Protein AF-A0A965MHA5-F1 (afdb_monomer)

Structure (mmCIF, N/CA/C/O backbone):
data_AF-A0A965MHA5-F1
#
_entry.id   AF-A0A965MHA5-F1
#
loop_
_atom_site.group_PDB
_atom_site.id
_atom_site.type_symbol
_atom_site.label_atom_id
_atom_site.label_alt_id
_atom_site.label_comp_id
_atom_site.label_asym_id
_atom_site.label_entity_id
_atom_site.label_seq_id
_atom_site.pdbx_PDB_ins_code
_atom_site.Cartn_x
_atom_site.Cartn_y
_atom_site.Cartn_z
_atom_site.occupancy
_atom_site.B_iso_or_equiv
_atom_site.auth_seq_id
_atom_site.auth_comp_id
_atom_site.auth_asym_id
_atom_site.auth_atom_id
_atom_site.pdbx_PDB_model_num
ATOM 1 N N . MET A 1 1 ? 50.818 0.595 -3.547 1.00 38.84 1 MET A N 1
ATOM 2 C CA . MET A 1 1 ? 50.288 1.621 -4.473 1.00 38.84 1 MET A CA 1
ATOM 3 C C . MET A 1 1 ? 49.154 0.979 -5.266 1.00 38.84 1 MET A C 1
ATOM 5 O O . MET A 1 1 ? 49.422 0.068 -6.033 1.00 38.84 1 MET A O 1
ATOM 9 N N . VAL A 1 2 ? 47.896 1.341 -4.996 1.00 49.84 2 VAL A N 1
ATOM 10 C CA . VAL A 1 2 ? 46.708 0.792 -5.682 1.00 49.84 2 VAL A CA 1
ATOM 11 C C . VAL A 1 2 ? 46.367 1.733 -6.842 1.00 49.84 2 VAL A C 1
ATOM 13 O O . VAL A 1 2 ? 46.087 2.900 -6.563 1.00 49.84 2 VAL A O 1
ATOM 16 N N . PRO A 1 3 ? 46.409 1.310 -8.119 1.00 51.41 3 PRO A N 1
ATOM 17 C CA . PRO A 1 3 ? 45.982 2.180 -9.201 1.00 51.41 3 PRO A CA 1
ATOM 18 C C . PRO A 1 3 ? 44.462 2.375 -9.174 1.00 51.41 3 PRO A C 1
ATOM 20 O O . PRO A 1 3 ? 43.678 1.470 -8.891 1.00 51.41 3 PRO A O 1
ATOM 23 N N . MET A 1 4 ? 44.100 3.629 -9.419 1.00 46.28 4 MET A N 1
ATOM 24 C CA . MET A 1 4 ? 42.799 4.250 -9.238 1.00 46.28 4 MET A CA 1
ATOM 25 C C . MET A 1 4 ? 41.677 3.632 -10.084 1.00 46.28 4 MET A C 1
ATOM 27 O O . MET A 1 4 ? 41.870 3.098 -11.173 1.00 46.28 4 MET A O 1
ATOM 31 N N . ARG A 1 5 ? 40.476 3.777 -9.522 1.00 54.59 5 ARG A N 1
ATOM 32 C CA . ARG A 1 5 ? 39.148 3.382 -10.000 1.00 54.59 5 ARG A CA 1
ATOM 33 C C . ARG A 1 5 ? 38.912 3.765 -11.469 1.00 54.59 5 ARG A C 1
ATOM 35 O O . ARG A 1 5 ? 38.963 4.941 -11.820 1.00 54.59 5 ARG A O 1
ATOM 42 N N . LYS A 1 6 ? 38.584 2.770 -12.301 1.00 52.00 6 LYS A N 1
ATOM 43 C CA . LYS A 1 6 ? 38.050 2.966 -13.658 1.00 52.00 6 LYS A CA 1
ATOM 44 C C . LYS A 1 6 ? 36.676 3.632 -13.566 1.00 52.00 6 LYS A C 1
ATOM 46 O O . LYS A 1 6 ? 35.780 3.125 -12.895 1.00 52.00 6 LYS A O 1
ATOM 51 N N . GLY A 1 7 ? 36.571 4.792 -14.207 1.00 44.09 7 GLY A N 1
ATOM 52 C CA . GLY A 1 7 ? 35.397 5.652 -14.224 1.00 44.09 7 GLY A CA 1
ATOM 53 C C . GLY A 1 7 ? 34.160 5.015 -14.855 1.00 44.09 7 GLY A C 1
ATOM 54 O O . GLY A 1 7 ? 34.236 4.100 -15.672 1.00 44.09 7 GLY A O 1
ATOM 55 N N . CYS A 1 8 ? 33.018 5.554 -14.436 1.00 42.81 8 CYS A N 1
ATOM 56 C CA . CYS A 1 8 ? 31.679 5.275 -14.931 1.00 42.81 8 CYS A CA 1
ATOM 57 C C . CYS A 1 8 ? 31.541 5.821 -16.364 1.00 42.81 8 CYS A C 1
ATOM 59 O O . CYS A 1 8 ? 31.612 7.034 -16.562 1.00 42.81 8 CYS A O 1
ATOM 61 N N . PHE A 1 9 ? 31.380 4.942 -17.356 1.00 37.28 9 PHE A N 1
ATOM 62 C CA . PHE A 1 9 ? 31.128 5.321 -18.749 1.00 37.28 9 PHE A CA 1
ATOM 63 C C . PHE A 1 9 ? 29.630 5.163 -19.043 1.00 37.28 9 PHE A C 1
ATOM 65 O O . PHE A 1 9 ? 29.055 4.102 -18.806 1.00 37.28 9 PHE A O 1
ATOM 72 N N . MET A 1 10 ? 29.004 6.250 -19.492 1.00 48.41 10 MET A N 1
ATOM 73 C CA . MET A 1 10 ? 27.563 6.380 -19.739 1.00 48.41 10 MET A CA 1
ATOM 74 C C . MET A 1 10 ? 27.091 5.479 -20.892 1.00 48.41 10 MET A C 1
ATOM 76 O O . MET A 1 10 ? 27.784 5.346 -21.901 1.00 48.41 10 MET A O 1
ATOM 80 N N . ALA A 1 11 ? 25.888 4.915 -20.769 1.00 49.66 11 ALA A N 1
ATOM 81 C CA . ALA A 1 11 ? 25.230 4.142 -21.819 1.00 49.66 11 ALA A CA 1
ATOM 82 C C . ALA A 1 11 ? 24.369 5.045 -22.721 1.00 49.66 11 ALA A C 1
ATOM 84 O O . ALA A 1 11 ? 23.712 5.987 -22.279 1.00 49.66 11 ALA A O 1
ATOM 85 N N . THR A 1 12 ? 24.430 4.790 -24.027 1.00 49.00 12 THR A N 1
ATOM 86 C CA . THR A 1 12 ? 23.764 5.577 -25.067 1.00 49.00 12 THR A CA 1
ATOM 87 C C . THR A 1 12 ? 22.337 5.080 -25.311 1.00 49.00 12 THR A C 1
ATOM 89 O O . THR A 1 12 ? 22.073 3.891 -25.463 1.00 49.00 12 THR A O 1
ATOM 92 N N . LYS A 1 13 ? 21.404 6.032 -25.399 1.00 51.19 13 LYS A N 1
ATOM 93 C CA . LYS A 1 13 ? 19.943 5.853 -25.510 1.00 51.19 13 LYS A CA 1
ATOM 94 C C . LYS A 1 13 ? 19.452 5.365 -26.889 1.00 51.19 13 LYS A C 1
ATOM 96 O O . LYS A 1 13 ? 18.253 5.366 -27.149 1.00 51.19 13 LYS A O 1
ATOM 101 N N . SER A 1 14 ? 20.344 4.994 -27.809 1.00 48.81 14 SER A N 1
ATOM 102 C CA . SER A 1 14 ? 19.984 4.671 -29.197 1.00 48.81 14 SER A CA 1
ATOM 103 C C . SER A 1 14 ? 20.021 3.166 -29.451 1.00 48.81 14 SER A C 1
ATOM 105 O O . SER A 1 14 ? 21.094 2.584 -2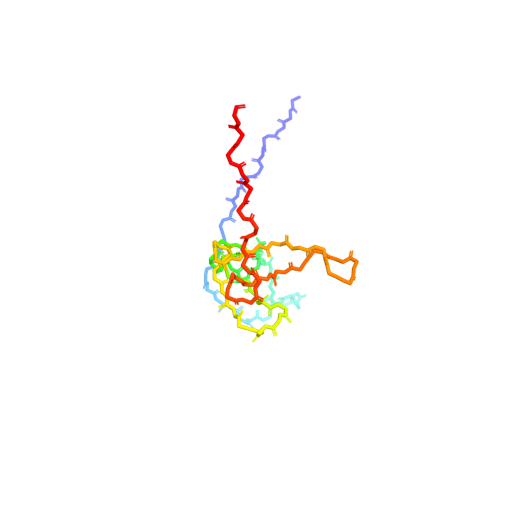9.621 1.00 48.81 14 SER A O 1
ATOM 107 N N . GLY A 1 15 ? 18.837 2.554 -29.498 1.00 52.22 15 GLY A N 1
ATOM 108 C CA . GLY A 1 15 ? 18.640 1.148 -29.831 1.00 52.22 15 GLY A CA 1
ATOM 109 C C . GLY A 1 15 ? 19.142 0.810 -31.232 1.00 52.22 15 GLY A C 1
ATOM 110 O O . GLY A 1 15 ? 18.513 1.155 -32.229 1.00 52.22 15 GLY A O 1
ATOM 111 N N . LYS A 1 16 ? 20.256 0.086 -31.299 1.00 50.06 16 LYS A N 1
ATOM 112 C CA . LYS A 1 16 ? 20.637 -0.679 -32.484 1.00 50.06 16 LYS A CA 1
ATOM 113 C C . LYS A 1 16 ? 20.301 -2.137 -32.192 1.00 50.06 16 LYS A C 1
ATOM 115 O O . LYS A 1 16 ? 20.864 -2.731 -31.282 1.00 50.06 16 LYS A O 1
ATOM 120 N N . THR A 1 17 ? 19.340 -2.687 -32.926 1.00 56.59 17 THR A N 1
ATOM 121 C CA . THR A 1 17 ? 18.925 -4.102 -32.874 1.00 56.59 17 THR A CA 1
ATOM 122 C C . THR A 1 17 ? 19.729 -4.975 -33.844 1.00 56.59 17 THR A C 1
ATOM 124 O O . THR A 1 17 ? 19.324 -6.090 -34.168 1.00 56.59 17 THR A O 1
ATOM 127 N N . THR A 1 18 ? 20.857 -4.471 -34.343 1.00 58.72 18 THR A N 1
ATOM 128 C CA . THR A 1 18 ? 21.753 -5.206 -35.232 1.00 58.72 18 THR A CA 1
ATOM 129 C C . THR A 1 18 ? 22.598 -6.168 -34.408 1.00 58.72 18 THR A C 1
ATOM 131 O O . THR A 1 18 ? 23.231 -5.763 -33.438 1.00 58.72 18 THR A O 1
ATOM 134 N N . VAL A 1 19 ? 22.567 -7.447 -34.777 1.00 61.56 19 VAL A N 1
ATOM 135 C CA . VAL A 1 19 ? 23.390 -8.497 -34.167 1.00 61.56 19 VAL A CA 1
ATOM 136 C C . VAL A 1 19 ? 24.825 -8.291 -34.649 1.00 61.56 19 VAL A C 1
ATOM 138 O O . VAL A 1 19 ? 25.050 -8.291 -35.857 1.00 61.56 19 VAL A O 1
ATOM 141 N N . ASP A 1 20 ? 25.772 -8.095 -33.732 1.00 65.12 20 ASP A N 1
ATOM 142 C CA . ASP A 1 20 ? 27.194 -8.046 -34.080 1.00 65.12 20 ASP A CA 1
ATOM 143 C C . ASP A 1 20 ? 27.660 -9.414 -34.617 1.00 65.12 20 ASP A C 1
ATOM 145 O O . ASP A 1 20 ? 27.093 -10.450 -34.272 1.00 65.12 20 ASP A O 1
ATOM 149 N N . GLU A 1 21 ? 28.729 -9.454 -35.415 1.00 68.81 21 GLU A N 1
ATOM 150 C CA . GLU A 1 21 ? 29.278 -10.696 -36.005 1.00 68.81 21 GLU A CA 1
ATOM 151 C C . GLU A 1 21 ? 29.720 -11.738 -34.954 1.00 68.81 21 GLU A C 1
ATOM 153 O O . GLU A 1 21 ? 29.837 -12.925 -35.247 1.00 68.81 21 GLU A O 1
ATOM 158 N N . SER A 1 22 ? 29.900 -11.310 -33.699 1.00 67.00 22 SER A N 1
ATOM 159 C CA . SER A 1 22 ? 30.139 -12.171 -32.529 1.00 67.00 22 SER A CA 1
ATOM 160 C C . SER A 1 22 ? 28.878 -12.869 -31.989 1.00 67.00 22 SER A C 1
ATOM 162 O O . SER A 1 22 ? 28.956 -13.649 -31.040 1.00 67.00 22 SER A O 1
ATOM 164 N N . GLY A 1 23 ? 27.702 -12.581 -32.554 1.00 67.44 23 GLY A N 1
ATOM 165 C CA . GLY A 1 23 ? 26.410 -13.138 -32.152 1.00 67.44 23 GLY A CA 1
ATOM 166 C C . GLY A 1 23 ? 25.759 -12.455 -30.943 1.00 67.44 23 GLY A C 1
ATOM 167 O O . GLY A 1 23 ? 24.632 -12.806 -30.580 1.00 67.44 23 GLY A O 1
ATOM 168 N N . LEU A 1 24 ? 26.410 -11.469 -30.312 1.00 62.97 24 LEU A N 1
ATOM 169 C CA . LEU A 1 24 ? 25.812 -10.716 -29.209 1.00 62.97 24 LEU A CA 1
ATOM 170 C C . LEU A 1 24 ? 24.925 -9.576 -29.727 1.00 62.97 24 LEU A C 1
ATOM 172 O O . LEU A 1 24 ? 25.328 -8.752 -30.537 1.00 62.97 24 LEU A O 1
ATOM 176 N N . ARG A 1 25 ? 23.694 -9.516 -29.206 1.00 65.25 25 ARG A N 1
ATOM 177 C CA . ARG A 1 25 ? 22.711 -8.451 -29.496 1.00 65.25 25 ARG A CA 1
ATOM 178 C C . ARG A 1 25 ? 22.885 -7.191 -28.652 1.00 65.25 25 ARG A C 1
ATOM 180 O O . ARG A 1 25 ? 22.371 -6.142 -29.008 1.00 65.25 25 ARG A O 1
ATOM 187 N N . PHE A 1 26 ? 23.532 -7.313 -27.498 1.00 60.59 26 PHE A N 1
ATOM 188 C CA . PHE A 1 26 ? 23.744 -6.211 -26.567 1.00 60.59 26 PHE A CA 1
ATOM 189 C C . PHE A 1 26 ? 25.145 -6.358 -25.984 1.00 60.59 26 PHE A C 1
ATOM 191 O O . PHE A 1 26 ? 25.378 -7.234 -25.154 1.00 60.59 26 PHE A O 1
ATOM 198 N N . THR A 1 27 ? 26.075 -5.521 -26.432 1.00 60.72 27 THR A N 1
ATOM 199 C CA . THR A 1 27 ? 27.447 -5.452 -25.899 1.00 60.72 27 THR A CA 1
ATOM 200 C C . THR A 1 27 ? 27.511 -4.697 -24.568 1.00 60.72 27 THR A C 1
ATOM 202 O O . THR A 1 27 ? 28.453 -4.868 -23.800 1.00 60.72 27 THR A O 1
ATOM 205 N N . SER A 1 28 ? 26.476 -3.910 -24.259 1.00 59.09 28 SER A N 1
ATOM 206 C CA . SER A 1 28 ? 26.276 -3.226 -22.983 1.00 59.09 28 SER A CA 1
ATOM 207 C C . SER A 1 28 ? 24.785 -3.187 -22.643 1.00 59.09 28 SER A C 1
ATOM 209 O O . SER A 1 28 ? 23.947 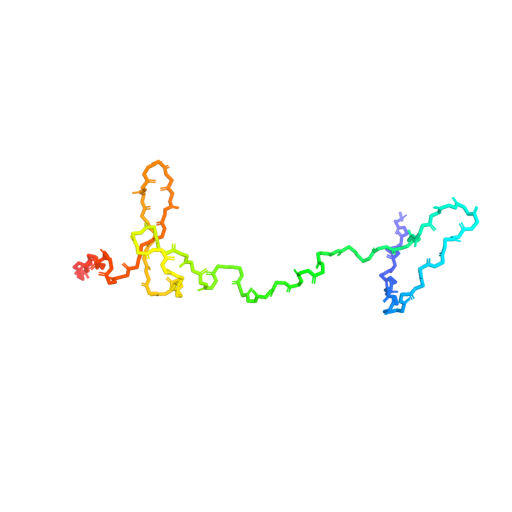-2.917 -23.505 1.00 59.09 28 SER A O 1
ATOM 211 N N . ARG A 1 29 ? 24.448 -3.486 -21.387 1.00 58.25 29 ARG A N 1
ATOM 212 C CA . ARG A 1 29 ? 23.111 -3.311 -20.808 1.00 58.25 29 ARG A CA 1
ATOM 213 C C . ARG A 1 29 ? 23.257 -2.339 -19.648 1.00 58.25 29 ARG A C 1
ATOM 215 O O . ARG A 1 29 ? 24.169 -2.503 -18.841 1.00 58.25 29 ARG A O 1
ATOM 222 N N . GLU A 1 30 ? 22.378 -1.346 -19.549 1.00 62.28 30 GLU A N 1
ATOM 223 C CA . GLU A 1 30 ? 22.306 -0.557 -18.322 1.00 62.28 30 GLU A CA 1
ATOM 224 C C . GLU A 1 30 ? 21.962 -1.493 -17.158 1.00 62.28 30 GLU A C 1
ATOM 226 O O . GLU A 1 30 ? 20.985 -2.244 -17.216 1.00 62.28 30 GLU A O 1
ATOM 231 N N . ASN A 1 31 ? 22.787 -1.482 -16.109 1.00 60.38 31 ASN A N 1
ATOM 232 C CA . ASN A 1 31 ? 22.471 -2.180 -14.871 1.00 60.38 31 ASN A CA 1
ATOM 233 C C . ASN A 1 31 ? 21.328 -1.431 -14.187 1.00 60.38 31 ASN A C 1
ATOM 235 O O . ASN A 1 31 ? 21.538 -0.471 -13.452 1.00 60.38 31 ASN A O 1
ATOM 239 N N . GLY A 1 32 ? 20.109 -1.874 -14.446 1.00 69.38 32 GLY A N 1
ATOM 240 C CA . GLY A 1 32 ? 18.923 -1.280 -13.867 1.00 69.38 32 GLY A CA 1
ATOM 241 C C . GLY A 1 32 ? 17.679 -1.910 -14.454 1.00 69.38 32 GLY A C 1
ATOM 242 O O . GLY A 1 32 ? 17.637 -2.286 -15.624 1.00 69.38 32 GLY A O 1
ATOM 243 N N . SER A 1 33 ? 16.653 -2.044 -13.624 1.00 65.69 33 SER A N 1
ATOM 244 C CA . SER A 1 33 ? 15.328 -2.363 -14.131 1.00 65.69 33 SER A CA 1
ATOM 245 C C . SER A 1 33 ? 14.816 -1.157 -14.933 1.00 65.69 33 SER A C 1
ATOM 247 O O . SER A 1 33 ? 14.862 -0.046 -14.400 1.00 65.69 33 SER A O 1
ATOM 249 N N . PRO A 1 34 ? 14.285 -1.335 -16.160 1.00 68.75 34 PRO A N 1
ATOM 250 C CA . PRO A 1 34 ? 13.623 -0.254 -16.900 1.00 68.75 34 PRO A CA 1
ATOM 251 C C . PRO A 1 34 ? 12.391 0.281 -16.153 1.00 68.75 34 PRO A C 1
ATOM 253 O O . PRO A 1 34 ? 11.908 1.374 -16.437 1.00 68.75 34 PRO A O 1
ATOM 256 N N . PHE A 1 35 ? 11.914 -0.460 -15.149 1.00 65.62 35 PHE A N 1
ATOM 257 C CA . PHE A 1 35 ? 10.996 0.036 -14.137 1.00 65.62 35 PHE A CA 1
ATOM 258 C C . PHE A 1 35 ? 11.782 0.840 -13.092 1.00 65.62 35 PHE A C 1
ATOM 260 O O . PHE A 1 35 ? 11.992 0.393 -11.962 1.00 65.62 35 PHE A O 1
ATOM 267 N N . ALA A 1 36 ? 12.243 2.031 -13.477 1.00 58.78 36 ALA A N 1
ATOM 268 C CA . ALA A 1 36 ? 12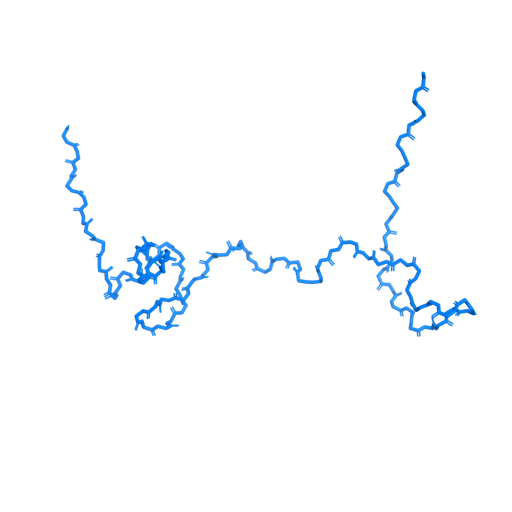.661 3.045 -12.519 1.00 58.78 36 ALA A CA 1
ATOM 269 C C . ALA A 1 36 ? 11.444 3.364 -11.638 1.00 58.78 36 ALA A C 1
ATOM 271 O O . ALA A 1 36 ? 10.415 3.798 -12.151 1.00 58.78 36 ALA A O 1
ATOM 272 N N . GLY A 1 37 ? 11.542 3.050 -10.342 1.00 61.31 37 GLY A N 1
ATOM 273 C CA . GLY A 1 37 ? 10.427 2.986 -9.395 1.00 61.31 37 GLY A CA 1
ATOM 274 C C . GLY A 1 37 ? 9.392 4.098 -9.564 1.00 61.31 37 GLY A C 1
ATOM 275 O O . GLY A 1 37 ? 9.598 5.226 -9.120 1.00 61.31 37 GLY A O 1
ATOM 276 N N . MET A 1 38 ? 8.264 3.758 -10.191 1.00 56.53 38 MET A N 1
ATOM 277 C CA . MET A 1 38 ? 7.060 4.579 -10.163 1.00 56.53 38 MET A CA 1
ATOM 278 C C . MET A 1 38 ? 6.594 4.672 -8.711 1.00 56.53 38 MET A C 1
ATOM 280 O O . MET A 1 38 ? 6.058 3.716 -8.156 1.00 56.53 38 MET A O 1
ATOM 284 N N . GLY A 1 39 ? 6.842 5.831 -8.101 1.00 56.31 39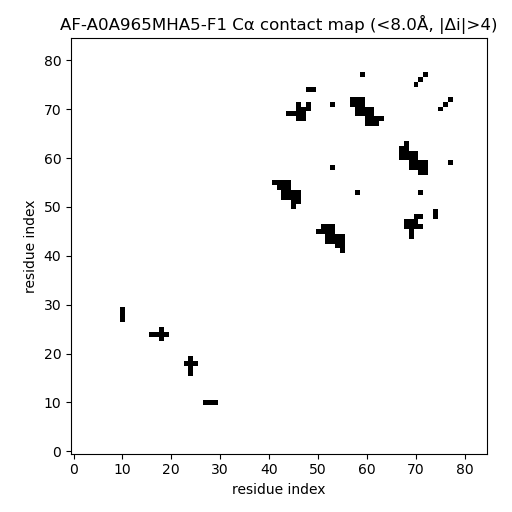 GLY A N 1
ATOM 285 C CA . GLY A 1 39 ? 6.457 6.134 -6.728 1.00 56.31 39 GLY A CA 1
ATOM 286 C C . GLY A 1 39 ? 7.353 5.463 -5.692 1.00 56.31 39 GLY A C 1
ATOM 287 O O . GLY A 1 39 ? 8.029 4.463 -5.939 1.00 56.31 39 GLY A O 1
ATOM 288 N N . LYS A 1 40 ? 7.387 6.031 -4.488 1.00 61.31 40 LYS A N 1
ATOM 289 C CA . LYS A 1 40 ? 8.022 5.385 -3.333 1.00 61.31 40 LYS A CA 1
ATOM 290 C C . LYS A 1 40 ? 7.463 3.958 -3.243 1.00 61.31 40 LYS A C 1
ATOM 292 O O . LYS A 1 40 ? 6.251 3.797 -3.125 1.00 61.31 40 LYS A O 1
ATOM 297 N N . MET A 1 41 ? 8.318 2.935 -3.312 1.00 58.41 41 MET A N 1
ATOM 298 C CA . MET A 1 41 ? 7.919 1.533 -3.127 1.00 58.41 41 MET A CA 1
ATOM 299 C C . MET A 1 41 ? 6.965 1.424 -1.918 1.00 58.41 41 MET A C 1
ATOM 301 O O . MET A 1 41 ? 7.370 1.694 -0.787 1.00 58.41 41 MET A O 1
ATOM 305 N N . GLY A 1 42 ? 5.690 1.091 -2.156 1.00 66.19 42 GLY A N 1
ATOM 306 C CA . GLY A 1 42 ? 4.666 0.967 -1.107 1.00 66.19 42 GLY A CA 1
ATOM 307 C C . GLY A 1 42 ? 3.843 2.223 -0.775 1.00 66.19 42 GLY A C 1
ATOM 308 O O . GLY A 1 42 ? 3.297 2.306 0.328 1.00 66.19 42 GLY A O 1
ATOM 309 N N . GLU A 1 43 ? 3.738 3.202 -1.680 1.00 76.56 43 GLU A N 1
ATOM 310 C CA . GLU A 1 43 ? 2.891 4.390 -1.481 1.00 76.56 43 GLU A CA 1
ATOM 311 C C . GLU A 1 43 ? 1.394 4.038 -1.394 1.00 76.56 43 GLU A C 1
ATOM 313 O O . GLU A 1 43 ? 0.684 4.542 -0.517 1.00 76.56 43 GLU A O 1
ATOM 318 N N . THR A 1 44 ? 0.941 3.092 -2.223 1.00 85.06 44 THR A N 1
ATOM 319 C CA . THR A 1 44 ? -0.388 2.470 -2.137 1.00 85.06 44 THR A CA 1
ATOM 320 C C . THR A 1 44 ? -0.267 0.969 -1.870 1.00 85.06 44 THR A C 1
ATOM 322 O O . THR A 1 44 ? 0.656 0.314 -2.347 1.0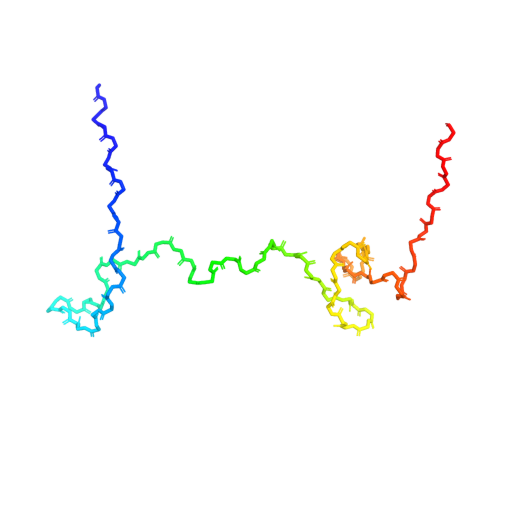0 85.06 44 THR A O 1
ATOM 325 N N . MET A 1 45 ? -1.179 0.427 -1.062 1.00 86.81 45 MET A N 1
ATOM 326 C CA . MET A 1 45 ? -1.246 -0.992 -0.700 1.00 86.81 45 MET A CA 1
ATOM 327 C C . MET A 1 45 ? -2.693 -1.484 -0.819 1.00 86.81 45 MET A C 1
ATOM 329 O O . MET A 1 45 ? -3.628 -0.765 -0.460 1.00 86.81 45 MET A O 1
ATOM 333 N N . SER A 1 46 ? -2.889 -2.715 -1.292 1.00 90.25 46 SER A N 1
ATOM 334 C CA . SER A 1 46 ? -4.203 -3.364 -1.350 1.00 90.25 46 SER A CA 1
ATOM 335 C C . SER A 1 46 ? -4.678 -3.767 0.045 1.00 90.25 46 SER A C 1
ATOM 337 O O . SER A 1 46 ? -3.959 -4.448 0.783 1.00 90.25 46 SER A O 1
ATOM 339 N N . CYS A 1 47 ? -5.898 -3.388 0.421 1.00 93.50 47 CYS A N 1
ATOM 340 C CA . CYS A 1 47 ? -6.496 -3.883 1.653 1.00 93.50 47 CYS A CA 1
ATOM 341 C C . CYS A 1 47 ? -6.953 -5.336 1.495 1.00 93.50 47 CYS A C 1
ATOM 343 O O . CYS A 1 47 ? -7.740 -5.646 0.610 1.00 93.50 47 CYS A O 1
ATOM 345 N N . ILE A 1 48 ? -6.555 -6.209 2.419 1.00 92.88 48 ILE A N 1
ATOM 346 C CA . ILE A 1 48 ? -6.916 -7.639 2.391 1.00 92.88 48 ILE A CA 1
ATOM 347 C C . ILE A 1 48 ? -8.423 -7.887 2.581 1.00 92.88 48 ILE A C 1
ATOM 349 O O . ILE A 1 48 ? -8.928 -8.922 2.165 1.00 92.88 48 ILE A O 1
ATOM 353 N N . LYS A 1 49 ? -9.162 -6.939 3.175 1.00 91.69 49 LYS A N 1
ATOM 354 C CA . LYS A 1 49 ? -10.607 -7.082 3.411 1.00 91.69 49 LYS A CA 1
ATOM 355 C C . LYS A 1 49 ? -11.467 -6.586 2.244 1.00 91.69 49 LYS A C 1
ATOM 357 O O . LYS A 1 49 ? -12.409 -7.271 1.875 1.00 91.69 49 LYS A O 1
ATOM 362 N N . CYS A 1 50 ? -11.176 -5.406 1.686 1.00 93.75 50 CYS A N 1
ATOM 363 C CA . CYS A 1 50 ? -11.979 -4.817 0.602 1.00 93.75 50 CYS A CA 1
ATOM 364 C C . CYS A 1 50 ? -11.329 -4.889 -0.789 1.00 93.75 50 CYS A C 1
ATOM 366 O O . CYS A 1 50 ? -11.957 -4.505 -1.767 1.00 93.75 50 CYS A O 1
ATOM 368 N N . GLY A 1 51 ? -10.069 -5.319 -0.895 1.00 90.94 51 GLY A N 1
ATOM 369 C CA . GLY A 1 51 ? -9.325 -5.440 -2.155 1.00 90.94 51 GLY A CA 1
ATOM 370 C C . GLY A 1 51 ? -8.841 -4.119 -2.766 1.00 90.94 51 GLY A C 1
ATOM 371 O O . GLY A 1 51 ? -7.974 -4.129 -3.636 1.00 90.94 51 GLY A O 1
ATOM 372 N N . LEU A 1 52 ? -9.347 -2.970 -2.308 1.00 91.50 52 LEU A N 1
ATOM 373 C CA . LEU A 1 52 ? -8.993 -1.667 -2.873 1.00 91.50 52 LEU A CA 1
ATOM 374 C C . LEU A 1 52 ? -7.581 -1.227 -2.472 1.00 91.50 52 LEU A C 1
ATOM 376 O O . LEU A 1 52 ? -7.176 -1.359 -1.310 1.00 91.50 52 LEU A O 1
ATOM 380 N N . HIS A 1 53 ? -6.859 -0.650 -3.435 1.00 91.12 53 HIS A N 1
ATOM 381 C CA . HIS A 1 53 ? -5.581 0.010 -3.190 1.00 91.12 53 HIS A CA 1
ATOM 382 C C . HIS A 1 53 ? -5.829 1.356 -2.522 1.00 91.12 53 HIS A C 1
ATOM 384 O O . HIS A 1 53 ? -6.509 2.225 -3.065 1.00 91.12 53 HIS A O 1
ATOM 390 N N . LYS A 1 54 ? -5.278 1.521 -1.323 1.00 89.19 54 LYS A N 1
ATOM 391 C CA . LYS A 1 54 ? -5.353 2.761 -0.551 1.00 89.19 54 LYS A CA 1
ATOM 392 C C . LYS A 1 54 ? -3.946 3.225 -0.205 1.00 89.19 54 LYS A C 1
ATOM 394 O O . LYS A 1 54 ? -3.035 2.397 -0.115 1.00 89.19 54 LYS A O 1
ATOM 399 N N . PRO A 1 55 ? -3.735 4.535 -0.012 1.00 89.62 55 PRO A N 1
ATOM 400 C CA . PRO A 1 55 ? -2.440 5.024 0.416 1.00 89.62 55 PRO A CA 1
ATOM 401 C C . PRO A 1 55 ? -2.099 4.437 1.786 1.00 89.62 55 PRO A C 1
ATOM 403 O O . PRO A 1 55 ? -2.967 4.293 2.651 1.00 89.62 55 PRO A O 1
ATOM 406 N N . ARG A 1 56 ? -0.819 4.137 2.018 1.00 86.06 56 ARG A N 1
ATOM 407 C CA . ARG A 1 56 ? -0.354 3.497 3.262 1.00 86.06 56 ARG A CA 1
ATOM 408 C C . ARG A 1 56 ? -0.751 4.267 4.528 1.00 86.06 56 ARG A C 1
ATOM 410 O O . ARG A 1 56 ? -0.926 3.661 5.577 1.00 86.06 56 ARG A O 1
ATOM 417 N N . ARG A 1 57 ? -0.919 5.591 4.422 1.00 87.00 57 ARG A N 1
ATOM 418 C CA . ARG A 1 57 ? -1.349 6.480 5.516 1.00 87.00 57 ARG A CA 1
ATOM 419 C C . ARG A 1 57 ? -2.815 6.300 5.933 1.00 87.00 57 ARG A C 1
ATOM 421 O O . ARG A 1 57 ? -3.175 6.757 7.006 1.00 87.00 57 ARG A O 1
ATOM 428 N N . GLN A 1 58 ? -3.648 5.663 5.107 1.00 89.38 58 GLN A N 1
ATOM 429 C CA . GLN A 1 58 ? -5.076 5.417 5.369 1.00 89.38 58 GLN A CA 1
ATOM 430 C C . GLN A 1 58 ? -5.351 3.986 5.867 1.00 89.38 58 GLN A C 1
ATOM 432 O O . GLN A 1 58 ? -6.465 3.468 5.745 1.00 89.38 58 GLN A O 1
ATOM 437 N N . GLY A 1 59 ? -4.340 3.309 6.404 1.00 90.19 59 GLY A N 1
ATOM 438 C CA . GLY A 1 59 ? -4.521 1.982 6.968 1.00 90.19 59 GLY A CA 1
ATOM 439 C C . GLY A 1 59 ? -3.431 1.595 7.952 1.00 90.19 59 GLY A C 1
ATOM 440 O O . GLY A 1 59 ? -2.481 2.335 8.199 1.00 90.19 59 GLY A O 1
ATOM 441 N N . SER A 1 60 ? -3.578 0.401 8.515 1.00 89.69 60 SER A N 1
ATOM 442 C CA . SER A 1 60 ? -2.614 -0.198 9.435 1.00 89.69 60 SER A CA 1
ATOM 443 C C . SER A 1 60 ? -2.175 -1.573 8.943 1.00 89.69 60 SER A C 1
ATOM 445 O O . SER A 1 60 ? -2.927 -2.282 8.272 1.00 89.69 60 SER A O 1
ATOM 447 N N . GLN A 1 61 ? -0.939 -1.954 9.267 1.00 89.00 61 GLN A N 1
ATOM 448 C CA . GLN A 1 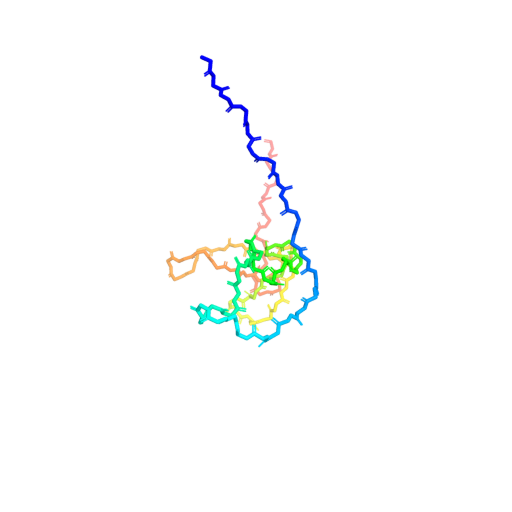61 ? -0.465 -3.321 9.070 1.00 89.00 61 GLN A CA 1
ATOM 449 C C . GLN A 1 61 ? -0.792 -4.149 10.308 1.00 89.00 61 GLN A C 1
ATOM 451 O O . GLN A 1 61 ? -0.472 -3.746 11.424 1.00 89.00 61 GLN A O 1
ATOM 456 N N . GLN A 1 62 ? -1.426 -5.301 10.118 1.00 88.62 62 GLN A N 1
ATOM 457 C CA . GLN A 1 62 ? -1.788 -6.210 11.199 1.00 88.62 62 GLN A CA 1
ATOM 458 C C . GLN A 1 62 ? -1.384 -7.639 10.856 1.00 88.62 62 GLN A C 1
ATOM 460 O O . GLN A 1 62 ? -1.308 -8.015 9.687 1.00 88.62 62 GLN A O 1
ATOM 465 N N . ARG A 1 63 ? -1.122 -8.447 11.886 1.00 90.81 63 ARG A N 1
ATOM 466 C CA . ARG A 1 63 ? -0.870 -9.881 11.720 1.00 90.81 63 ARG A CA 1
ATOM 467 C C . ARG A 1 63 ? -2.160 -10.557 11.242 1.00 90.81 63 ARG A C 1
ATOM 469 O O . ARG A 1 63 ? -3.181 -10.475 11.919 1.00 90.81 63 ARG A O 1
ATOM 476 N N . PHE A 1 64 ? -2.111 -11.213 10.088 1.00 89.31 64 PHE A N 1
ATOM 477 C CA . PHE A 1 64 ? -3.213 -11.978 9.511 1.00 89.31 64 PHE A CA 1
ATOM 478 C C . PHE A 1 64 ? -2.662 -13.228 8.821 1.00 89.31 64 PHE A C 1
ATOM 480 O O . PHE A 1 64 ? -1.708 -13.137 8.050 1.00 89.31 64 PHE A O 1
ATOM 487 N N . ALA A 1 65 ? -3.229 -14.399 9.129 1.00 89.94 65 ALA A N 1
ATOM 488 C CA . ALA A 1 65 ? -2.786 -15.693 8.592 1.00 89.94 65 ALA A CA 1
ATOM 489 C C . ALA A 1 65 ? -1.253 -15.912 8.670 1.00 89.94 65 ALA A C 1
ATOM 491 O O . ALA A 1 65 ? -0.621 -16.354 7.717 1.00 89.94 65 ALA A O 1
ATOM 492 N N . GLY A 1 66 ? -0.630 -15.529 9.794 1.00 93.44 66 GLY A N 1
ATOM 493 C CA . GLY A 1 66 ? 0.815 -15.685 10.030 1.00 93.44 66 GLY A CA 1
ATOM 494 C C . GLY A 1 66 ? 1.718 -14.612 9.402 1.00 93.44 66 GLY A C 1
ATOM 495 O O . GLY A 1 66 ? 2.883 -14.499 9.781 1.00 93.44 66 GLY A O 1
ATOM 496 N N . SER A 1 67 ? 1.192 -13.758 8.523 1.00 90.50 67 SER A N 1
ATOM 497 C CA . SER A 1 67 ? 1.946 -12.696 7.842 1.00 90.50 67 SER A CA 1
ATOM 498 C C . SER A 1 67 ? 1.473 -11.297 8.253 1.00 90.50 67 SER A C 1
ATOM 500 O O . SER A 1 67 ? 0.446 -11.138 8.912 1.00 90.50 67 SER A O 1
ATOM 502 N N . LEU A 1 68 ? 2.254 -10.261 7.934 1.00 90.38 68 LEU A 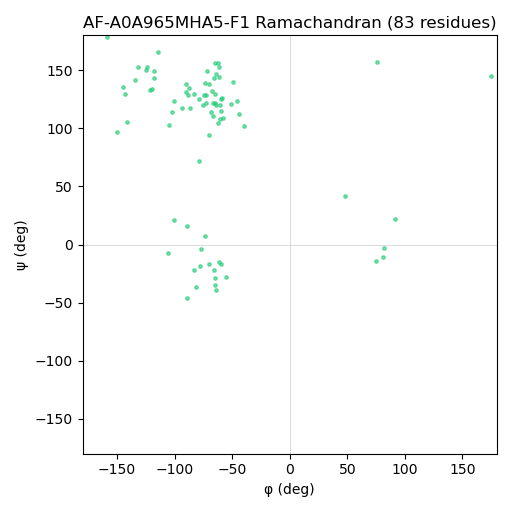N 1
ATOM 503 C CA . LEU A 1 68 ? 1.821 -8.872 8.105 1.00 90.38 68 LEU A CA 1
ATOM 504 C C . LEU A 1 68 ? 1.050 -8.424 6.860 1.00 90.38 68 LEU A C 1
ATOM 506 O O . LEU A 1 68 ? 1.606 -8.343 5.769 1.00 90.38 68 LEU A O 1
ATOM 510 N N . ALA A 1 69 ? -0.223 -8.102 7.053 1.00 91.62 69 ALA A N 1
ATOM 511 C CA . ALA A 1 69 ? -1.186 -7.744 6.022 1.00 91.62 69 ALA A CA 1
ATOM 512 C C . ALA A 1 69 ? -1.692 -6.307 6.217 1.00 91.62 69 ALA A C 1
ATOM 514 O O . ALA A 1 69 ? -1.791 -5.824 7.346 1.00 91.62 69 ALA A O 1
ATOM 515 N N . PHE A 1 70 ? -2.039 -5.615 5.129 1.00 92.25 70 PHE A N 1
ATOM 516 C CA . PHE A 1 70 ? -2.563 -4.247 5.186 1.00 92.25 70 PHE A CA 1
ATOM 517 C C . PHE A 1 70 ? -4.097 -4.220 5.295 1.00 92.25 70 PHE A C 1
ATOM 519 O O . PHE A 1 70 ? -4.809 -4.852 4.509 1.00 92.25 70 PHE A O 1
ATOM 526 N N . PHE A 1 71 ? -4.608 -3.438 6.248 1.00 93.00 71 PHE A N 1
ATOM 527 C CA . PHE A 1 71 ? -6.032 -3.178 6.448 1.00 93.00 71 PHE A CA 1
ATOM 528 C C . PHE A 1 71 ? -6.335 -1.684 6.354 1.00 93.00 71 PHE A C 1
ATOM 530 O O . PHE A 1 71 ? -5.666 -0.869 6.986 1.00 93.00 71 PHE A O 1
ATOM 537 N N . CYS A 1 72 ? -7.375 -1.340 5.595 1.00 93.25 72 CYS A N 1
ATOM 538 C CA . CYS A 1 72 ? -7.864 0.025 5.476 1.00 93.25 72 CYS A CA 1
ATOM 539 C C . CYS A 1 72 ? -8.578 0.485 6.754 1.00 93.25 72 CYS A C 1
ATOM 541 O O . CYS A 1 72 ? -9.206 -0.341 7.419 1.00 93.25 72 CYS A O 1
ATOM 543 N N . PHE A 1 73 ? -8.534 1.779 7.084 1.00 91.19 73 PHE A N 1
ATOM 544 C CA . PHE A 1 73 ? -9.233 2.294 8.269 1.00 91.19 73 PHE A CA 1
ATOM 545 C C . PHE A 1 73 ? -10.759 2.183 8.175 1.00 91.19 73 PHE A C 1
ATOM 547 O O . PHE A 1 73 ? -11.393 1.939 9.196 1.00 91.19 73 PHE A O 1
ATOM 554 N N . ASP A 1 74 ? -11.337 2.228 6.971 1.00 88.94 74 ASP A N 1
ATOM 555 C CA . ASP A 1 74 ? -12.776 1.977 6.772 1.00 88.94 74 ASP A CA 1
ATOM 556 C C . ASP A 1 74 ? -13.148 0.524 7.124 1.00 88.94 74 ASP A C 1
ATOM 558 O O . ASP A 1 74 ? -14.218 0.220 7.639 1.00 88.94 74 ASP A O 1
ATOM 562 N N . CYS A 1 75 ? -12.228 -0.401 6.845 1.00 89.38 75 CYS A N 1
ATOM 563 C CA . CYS A 1 75 ? -12.394 -1.840 7.000 1.00 89.38 75 CYS A CA 1
ATOM 564 C C . CYS A 1 75 ? -12.170 -2.287 8.446 1.00 89.38 75 CYS A C 1
ATOM 566 O O . CYS A 1 75 ? -12.772 -3.268 8.909 1.00 89.38 75 CYS A O 1
ATOM 568 N N . LYS A 1 76 ? -11.204 -1.630 9.096 1.00 86.38 76 LYS A N 1
ATOM 569 C CA . LYS A 1 76 ? -10.737 -1.897 10.448 1.00 86.38 76 LYS A CA 1
ATOM 570 C C . LYS A 1 76 ? -10.230 -0.580 11.056 1.00 86.38 76 LYS A C 1
ATOM 572 O O . LYS A 1 76 ? -9.082 -0.202 10.795 1.00 86.38 76 LYS A O 1
ATOM 577 N N . PRO A 1 77 ? -11.065 0.123 11.839 1.00 83.56 77 PRO A N 1
ATOM 578 C CA . PRO A 1 77 ? -10.690 1.407 12.407 1.00 83.56 77 PRO A CA 1
ATOM 579 C C . PRO A 1 77 ? -9.510 1.248 13.374 1.00 83.56 77 PRO A C 1
ATOM 581 O O . PRO A 1 77 ? -9.382 0.208 14.036 1.00 83.56 77 PRO A O 1
ATOM 584 N N . PRO A 1 78 ? -8.621 2.252 13.455 1.00 80.12 78 PRO A N 1
ATOM 585 C CA . PRO A 1 78 ? -7.515 2.217 14.392 1.00 80.12 78 PRO A CA 1
ATOM 586 C C . PRO A 1 78 ? -8.076 2.242 15.815 1.00 80.12 78 PRO A C 1
ATOM 588 O O . PRO A 1 78 ? -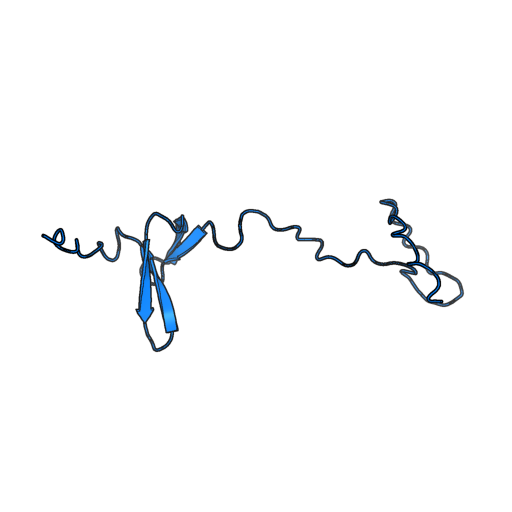8.900 3.088 16.161 1.00 80.12 78 PRO A O 1
ATOM 591 N N . LYS A 1 79 ? -7.622 1.312 16.658 1.00 72.62 79 LYS A N 1
ATOM 592 C CA . LYS A 1 79 ? -7.862 1.412 18.096 1.00 72.62 79 LYS A CA 1
ATOM 593 C C . LYS A 1 79 ? -7.080 2.632 18.577 1.00 72.62 79 LYS A C 1
ATOM 595 O O . LYS A 1 79 ? -5.853 2.604 18.534 1.00 72.62 79 LYS A O 1
ATOM 600 N N . VAL A 1 80 ? -7.781 3.699 18.962 1.00 68.06 80 VAL A N 1
ATOM 601 C CA . VAL A 1 80 ? -7.161 4.887 19.558 1.00 68.06 80 VAL A CA 1
ATOM 602 C C . VAL A 1 80 ? -6.426 4.403 20.804 1.00 68.06 80 VAL A C 1
ATOM 604 O O . VAL A 1 80 ? -7.051 3.939 21.757 1.00 68.06 80 VAL A O 1
ATOM 607 N N . ALA A 1 81 ? -5.095 4.400 20.761 1.00 60.56 81 ALA A N 1
ATOM 608 C CA . ALA A 1 81 ? -4.315 4.193 21.965 1.00 60.56 81 ALA A CA 1
ATOM 609 C C . ALA A 1 81 ? -4.615 5.392 22.867 1.00 60.56 81 ALA A C 1
ATOM 611 O O . ALA A 1 81 ? -4.443 6.534 22.439 1.00 60.56 81 ALA A O 1
ATOM 612 N N . ALA A 1 82 ? -5.151 5.125 24.060 1.00 57.91 82 ALA A N 1
ATOM 613 C CA . ALA A 1 82 ? -5.383 6.153 25.066 1.00 57.91 82 ALA A CA 1
ATOM 614 C C . ALA A 1 82 ? -4.100 6.990 25.238 1.00 57.91 82 ALA A C 1
ATOM 616 O O . ALA A 1 82 ? -3.009 6.410 25.181 1.00 57.91 82 ALA A O 1
ATOM 617 N N . PRO A 1 83 ? -4.201 8.323 25.394 1.00 59.31 83 PRO A N 1
ATOM 618 C CA . PRO A 1 83 ? -3.018 9.154 25.556 1.00 59.31 83 PRO A CA 1
ATOM 619 C C . PRO A 1 83 ? -2.255 8.675 26.793 1.00 59.31 83 PRO A C 1
ATOM 621 O O . PRO A 1 83 ? -2.839 8.529 27.866 1.00 59.31 83 PRO A O 1
ATOM 624 N N . ALA A 1 84 ? -0.969 8.373 26.614 1.00 61.34 84 ALA A N 1
ATOM 625 C CA . ALA A 1 84 ? -0.071 8.111 27.726 1.00 61.34 84 ALA A CA 1
ATOM 626 C C . ALA A 1 84 ? -0.015 9.380 28.591 1.00 61.34 84 ALA A C 1
ATOM 628 O O . ALA A 1 84 ? 0.295 10.452 28.070 1.00 61.34 84 ALA A O 1
ATOM 629 N N . ASN A 1 85 ? -0.412 9.235 29.857 1.00 50.12 85 ASN A N 1
ATOM 630 C CA . ASN A 1 85 ? -0.276 10.240 30.912 1.00 50.12 85 ASN A CA 1
ATOM 631 C C . ASN A 1 85 ? 1.197 10.347 31.313 1.00 50.12 85 ASN A C 1
ATOM 633 O O . ASN A 1 85 ? 1.796 9.263 31.520 1.00 50.12 85 ASN A O 1
#

Solvent-accessible surface area (backbone atoms only — not comparable to full-atom values): 5998 Å² total; per-residue (Å²): 138,80,85,77,83,84,77,91,77,85,84,78,94,72,90,63,89,63,64,43,97,85,69,49,62,64,95,74,74,79,94,65,65,92,74,66,71,85,58,65,92,67,54,56,44,53,14,78,84,80,64,53,72,40,48,50,89,57,38,48,77,41,83,48,97,94,39,82,39,43,36,33,36,93,82,50,66,77,79,77,74,75,80,85,127

Foldseek 3Di:
DDDDDDDDDDDDPDDDQDQDPVRDRPPDDPPDDPCPDPDDVQQWDQAPQPRDTDGQVQWDFDQDPNDTGTHGCVRPNDDPDDDDD

Nearest PDB structures (foldseek):
  6l6p-assembly1_A  TM=4.530E-01  e=7.346E+00 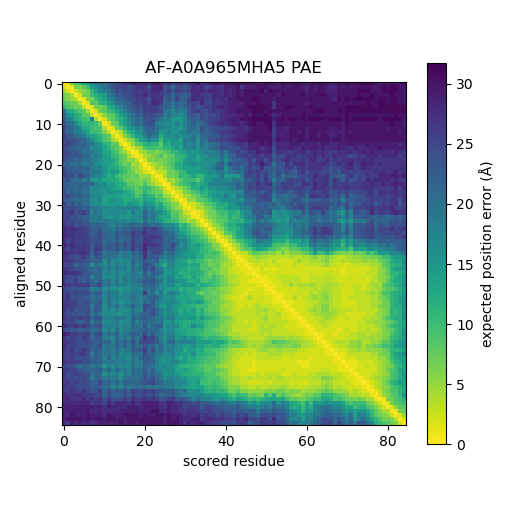 Homo sapiens
  7nfc-assembly1_H  TM=2.763E-01  e=8.432E+00  Homo sapiens

Secondary structure (DSSP, 8-state):
-PPPPPP-PPPPS----PPPTTS-S-S---SS-S---SSSTTSEEE-TTT--EEEGGGEEEEEETTEEEEEETTTS----PPPP-

pLDDT: mean 71.02, std 17.07, range [37.28, 93.75]

Sequence (85 aa):
MVPMRKGCFMATKSGKTTVDESGLRFTSRENGSPFAGMGKMGETMSCIKCGLHKPRRQGSQQRFAGSLAFFCFDCKPPKVAAPAN

Radius of gyration: 24.2 Å; Cα contacts (8 Å, |Δi|>4): 67; chains: 1; bounding box: 63×26×67 Å

Mean predicted aligned error: 16.59 Å